Protein AF-A0AAP5HGI6-F1 (afdb_monomer)

Radius of gyration: 19.41 Å; Cα contacts (8 Å, |Δi|>4): 119; chains: 1; bounding box: 64×41×48 Å

Secondary structure (DSSP, 8-state):
---SSTTSPPHHHHHHHHHHHHTPPPHHHHHHHHHHHHHHHHHHHTSTT-EEGGGTEEHHHHHHHHHHHHHHHHHHHHHS----HHHHHHHHHHHHHHHTSTTHHHH-SHHHHHHHHHHHHHHHTTPPPPPPSS-TT---

Foldseek 3Di:
DDDDDVPDDDPVVVVVVVVVVVPQDDLVRLLVLLVVLQVQLVVLVVFQQCQDPVVRHGSVVVSVVSNVRSLVSLLSLLPDADLDVVSLVSLVVSLVVQLQDPCSVVVDCSNVSSVVSSCVNCVVNVHDDDDDPDHRPPDD

Solvent-accessible surface area (backbone atoms only — not comparable to full-atom values): 8102 Å² total; per-residue (Å²): 142,87,89,78,70,92,78,60,80,51,72,72,54,52,53,49,51,52,50,56,64,72,64,64,71,52,61,69,57,26,50,52,48,22,53,51,24,46,52,48,17,60,59,29,53,78,41,36,81,47,68,43,76,96,74,77,40,32,16,47,58,49,17,50,51,25,44,54,52,14,46,50,26,47,44,58,49,32,66,59,83,55,90,49,69,68,59,50,50,52,45,45,52,54,40,58,55,51,55,70,40,86,65,39,78,81,74,42,65,52,60,63,53,32,49,52,35,44,50,53,30,28,54,76,69,74,42,86,81,78,80,71,97,63,69,76,86,78,74,134

Nearest PDB structures (foldseek):
  6jx6-assembly1_D  TM=3.098E-01  e=4.273E+00  Homo sapiens
  1g73-assembly2_B  TM=3.016E-01  e=7.672E+00  Homo sapiens
  6jx6-assembly1_C  TM=2.852E-01  e=9.491E+00  Homo sapiens

Sequence (140 aa):
MAGRDDALPNDSEMRFYARAYAAQASADELFLRWETYQAHAMLLEQSPDRVYKDYGLNGRQLAEGARIAARRMALLLGEAPTAIREVLALKVHAFESLVQLEGELQRSHTIRMLETAMKADGQAMGIVLLPFDQPPGQRQ

pLDDT: mean 89.88, std 14.24, range [36.38, 98.5]

Mean predicted aligned error: 6.46 Å

Structure (mmCIF, N/CA/C/O backbone):
data_AF-A0AAP5HGI6-F1
#
_entry.id   AF-A0AAP5HGI6-F1
#
loop_
_atom_site.group_PDB
_atom_site.id
_atom_site.type_symbol
_atom_site.label_atom_id
_atom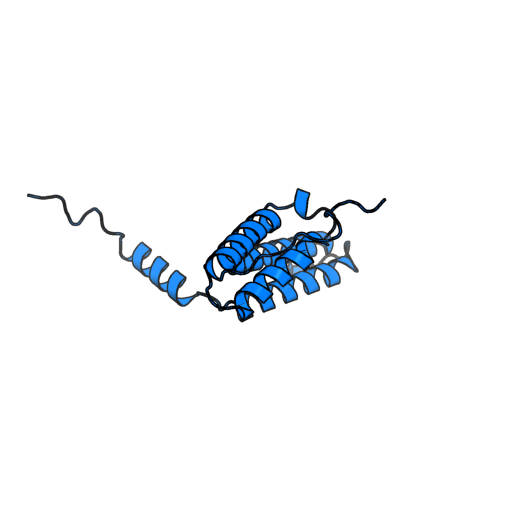_site.label_alt_id
_atom_site.label_comp_id
_atom_site.label_asym_id
_atom_site.label_entity_id
_atom_site.label_seq_id
_atom_site.pdbx_PDB_ins_code
_atom_site.Cartn_x
_atom_site.Cartn_y
_atom_site.Cartn_z
_atom_site.occupancy
_atom_site.B_iso_or_equiv
_atom_site.auth_seq_id
_atom_site.auth_comp_id
_atom_site.auth_asym_id
_atom_site.auth_atom_id
_atom_site.pdbx_PDB_model_num
ATOM 1 N N . MET A 1 1 ? -38.800 32.199 -1.018 1.00 42.47 1 MET A N 1
ATOM 2 C CA . MET A 1 1 ? -37.878 31.187 -0.462 1.00 42.47 1 MET A CA 1
ATOM 3 C C . MET A 1 1 ? -37.247 30.456 -1.635 1.00 42.47 1 MET A C 1
ATOM 5 O O . MET A 1 1 ? -37.915 29.631 -2.234 1.00 42.47 1 MET A O 1
ATOM 9 N N . ALA A 1 2 ? -36.029 30.822 -2.026 1.00 48.25 2 ALA A N 1
ATOM 10 C CA . ALA A 1 2 ? -35.273 30.155 -3.084 1.00 48.25 2 ALA A CA 1
ATOM 11 C C . ALA A 1 2 ? -33.843 30.004 -2.563 1.00 48.25 2 ALA A C 1
ATOM 13 O O . ALA A 1 2 ? -33.208 31.008 -2.254 1.00 48.25 2 ALA A O 1
ATOM 14 N N . GLY A 1 3 ? -33.396 28.770 -2.341 1.00 50.50 3 GLY A N 1
ATOM 15 C CA . GLY A 1 3 ? -32.080 28.524 -1.750 1.00 50.50 3 GLY A CA 1
ATOM 16 C C . GLY A 1 3 ? -31.865 27.099 -1.260 1.00 50.50 3 GLY A C 1
ATOM 17 O O . GLY A 1 3 ? -31.372 26.927 -0.151 1.00 50.50 3 GLY A O 1
ATOM 18 N N . ARG A 1 4 ? -32.270 26.071 -2.022 1.00 53.97 4 ARG A N 1
ATOM 19 C CA . ARG A 1 4 ? -32.020 24.686 -1.581 1.00 53.97 4 ARG A CA 1
ATOM 20 C C . ARG A 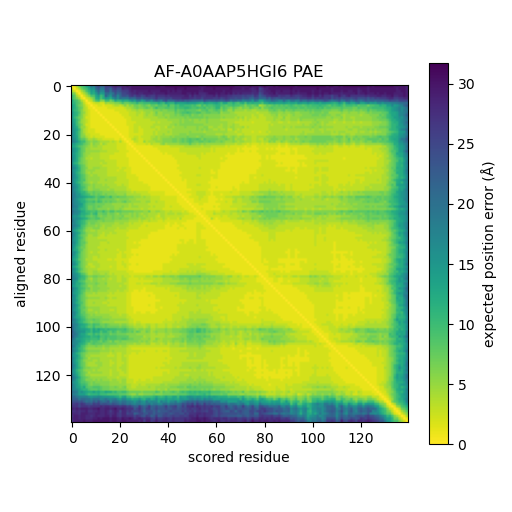1 4 ? -31.577 23.667 -2.634 1.00 53.97 4 ARG A C 1
ATOM 22 O O . ARG A 1 4 ? -31.057 22.649 -2.204 1.00 53.97 4 ARG A O 1
ATOM 29 N N . ASP A 1 5 ? -31.690 23.943 -3.936 1.00 56.00 5 ASP A N 1
ATOM 30 C CA . ASP A 1 5 ? -31.323 22.960 -4.979 1.00 56.00 5 ASP A CA 1
ATOM 31 C C . ASP A 1 5 ? -30.000 23.240 -5.713 1.00 56.00 5 ASP A C 1
ATOM 33 O O . ASP A 1 5 ? -29.387 22.303 -6.211 1.00 56.00 5 ASP A O 1
ATOM 37 N N . ASP A 1 6 ? -29.472 24.469 -5.695 1.00 58.53 6 ASP 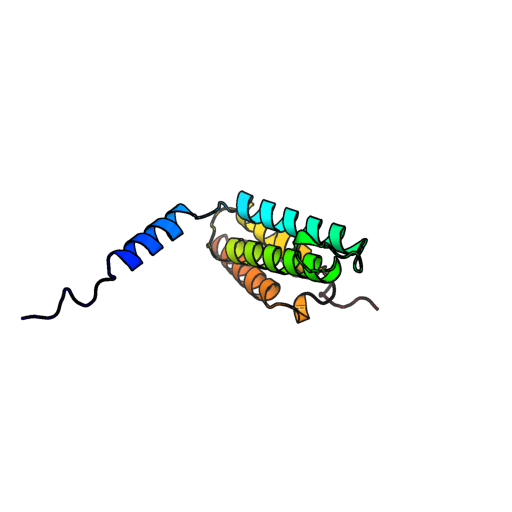A N 1
ATOM 38 C CA . ASP A 1 6 ? -28.202 24.795 -6.383 1.00 58.53 6 ASP A CA 1
ATOM 39 C C . ASP A 1 6 ? -26.940 24.338 -5.615 1.00 58.53 6 ASP A C 1
ATOM 41 O O . ASP A 1 6 ? -25.817 24.652 -6.005 1.00 58.53 6 ASP A O 1
ATOM 45 N N . ALA A 1 7 ? -27.107 23.625 -4.496 1.00 79.00 7 ALA A N 1
ATOM 46 C CA . ALA A 1 7 ? -26.017 23.159 -3.634 1.00 79.00 7 ALA A CA 1
ATOM 47 C C . ALA A 1 7 ? -25.739 21.648 -3.744 1.00 79.00 7 ALA A C 1
ATOM 49 O O . ALA A 1 7 ? -24.830 21.150 -3.078 1.00 79.00 7 ALA A O 1
ATOM 50 N N . LEU A 1 8 ? -26.524 20.907 -4.534 1.00 85.81 8 LEU A N 1
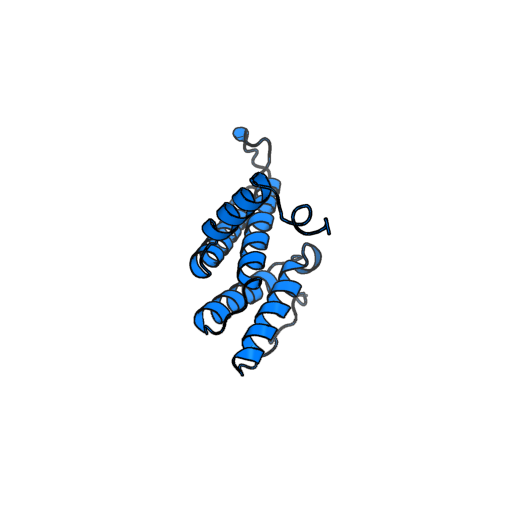ATOM 51 C CA . LEU A 1 8 ? -26.294 19.479 -4.755 1.00 85.81 8 LEU A CA 1
ATOM 52 C C . LEU A 1 8 ? -25.278 19.260 -5.890 1.00 85.81 8 LEU A C 1
ATOM 54 O O . LEU A 1 8 ? -25.295 20.014 -6.865 1.00 85.81 8 LEU A O 1
ATOM 58 N N . PRO A 1 9 ? -24.416 18.226 -5.799 1.00 91.19 9 PRO A N 1
ATOM 59 C CA . PRO A 1 9 ? -23.537 17.853 -6.901 1.00 91.19 9 PRO A CA 1
ATOM 60 C C . PRO A 1 9 ? -24.331 17.563 -8.175 1.00 91.19 9 PRO A C 1
ATOM 62 O O . PRO A 1 9 ? -25.429 17.001 -8.132 1.00 91.19 9 PRO A O 1
ATOM 65 N N . ASN A 1 10 ? -23.763 17.914 -9.322 1.00 93.25 10 ASN A N 1
ATOM 66 C CA . ASN A 1 10 ? -24.403 17.664 -10.607 1.00 93.25 10 ASN A CA 1
ATOM 67 C C . ASN A 1 10 ? -24.312 16.175 -11.006 1.00 93.25 10 ASN A C 1
ATOM 69 O O . ASN A 1 10 ? -23.554 15.390 -10.436 1.00 93.25 10 ASN A O 1
ATOM 73 N N . ASP A 1 11 ? -25.060 15.773 -12.038 1.00 94.44 11 ASP A N 1
ATOM 74 C CA . ASP A 1 11 ? -25.121 14.372 -12.490 1.00 94.44 11 ASP A CA 1
ATOM 75 C C . ASP A 1 11 ? -23.743 13.781 -12.852 1.00 94.44 11 ASP A C 1
ATOM 77 O O . ASP A 1 11 ? -23.470 12.610 -12.585 1.00 94.44 11 ASP A O 1
ATOM 81 N N . SER A 1 12 ? -22.830 14.581 -13.413 1.00 95.25 12 SER A N 1
ATOM 82 C CA . SER A 1 12 ? -21.489 14.099 -13.768 1.00 95.25 12 SER A CA 1
ATOM 83 C C . SER A 1 12 ? -20.647 13.765 -12.532 1.00 95.25 12 SER A C 1
ATOM 85 O O . SER A 1 12 ? -19.949 12.746 -12.523 1.00 95.25 12 SER A O 1
ATOM 87 N N . GLU A 1 13 ? -20.777 14.565 -11.472 1.00 96.31 13 GLU A N 1
ATOM 88 C CA . GLU A 1 13 ? -20.137 14.344 -10.174 1.00 96.31 13 GLU A CA 1
ATOM 89 C C . GLU A 1 13 ? -20.747 13.126 -9.479 1.00 96.31 13 GLU A C 1
ATOM 91 O O . GLU A 1 13 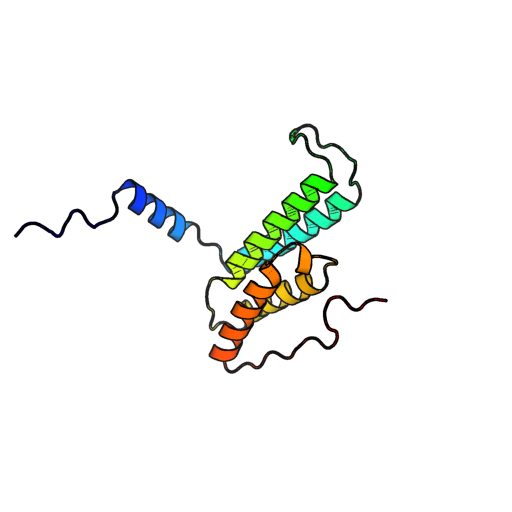? -20.021 12.222 -9.065 1.00 96.31 13 GLU A O 1
ATOM 96 N N . MET A 1 14 ? -22.080 13.019 -9.465 1.00 97.00 14 MET A N 1
ATOM 97 C CA . MET A 1 14 ? -22.786 11.865 -8.898 1.00 97.00 14 MET A CA 1
ATOM 98 C C . MET A 1 14 ? -22.380 10.549 -9.578 1.00 97.00 14 MET A C 1
ATOM 100 O O . MET A 1 14 ? -22.113 9.550 -8.905 1.00 97.00 14 MET A O 1
ATOM 104 N N . ARG A 1 15 ? -22.239 10.539 -10.911 1.00 96.00 15 ARG A N 1
ATOM 105 C CA . ARG A 1 15 ? -21.722 9.375 -11.654 1.00 96.00 15 ARG A CA 1
ATOM 106 C C . ARG A 1 15 ? -20.264 9.069 -11.330 1.00 96.00 15 ARG A C 1
ATOM 108 O O . ARG A 1 15 ? -19.880 7.900 -11.324 1.00 96.00 15 ARG A O 1
ATOM 115 N N . PHE A 1 16 ? -19.438 10.090 -11.106 1.00 95.81 16 PHE A N 1
ATOM 116 C CA . PHE A 1 16 ? -18.058 9.892 -10.674 1.00 95.81 16 PHE A CA 1
ATOM 117 C C . PHE A 1 16 ? -18.007 9.216 -9.297 1.00 95.81 16 PHE A C 1
ATOM 119 O O . PHE A 1 16 ? -17.309 8.212 -9.159 1.00 95.81 16 PHE A O 1
ATOM 126 N N . TYR A 1 17 ? -18.807 9.670 -8.328 1.00 96.19 17 TYR A N 1
ATOM 127 C CA . TYR A 1 17 ? -18.880 9.055 -6.998 1.00 96.19 17 TYR A CA 1
ATOM 128 C C . TYR A 1 17 ? -19.385 7.612 -7.048 1.00 96.19 17 TYR A C 1
ATOM 130 O O . TYR A 1 17 ? -18.799 6.740 -6.412 1.00 96.19 17 TYR A O 1
ATOM 138 N N . ALA A 1 18 ? -20.413 7.329 -7.856 1.00 96.19 18 ALA A N 1
ATOM 139 C CA . ALA A 1 18 ? -20.920 5.969 -8.034 1.00 96.19 18 ALA A CA 1
ATOM 140 C C . ALA A 1 18 ? -19.844 5.019 -8.589 1.00 96.19 18 ALA A C 1
ATOM 142 O O . ALA A 1 18 ? -19.688 3.901 -8.099 1.00 96.19 18 ALA A O 1
ATOM 143 N N . ARG A 1 19 ? -19.055 5.475 -9.575 1.00 95.88 19 ARG A N 1
ATOM 144 C CA . ARG A 1 19 ? -17.919 4.697 -10.097 1.00 95.88 19 ARG A CA 1
ATOM 145 C C . ARG A 1 19 ? -16.827 4.504 -9.051 1.00 95.88 19 ARG A C 1
ATOM 147 O O . ARG A 1 19 ? -16.301 3.404 -8.949 1.00 95.88 19 ARG A O 1
ATOM 154 N N . ALA A 1 20 ? -16.497 5.543 -8.286 1.00 92.94 20 ALA A N 1
ATOM 155 C CA . ALA A 1 20 ? -15.497 5.453 -7.226 1.00 92.94 20 ALA A CA 1
ATOM 156 C C . ALA A 1 20 ? -15.917 4.448 -6.141 1.00 92.94 20 ALA A C 1
ATOM 158 O O . ALA A 1 20 ? -15.110 3.621 -5.729 1.00 92.94 20 ALA A O 1
ATOM 159 N N . TYR A 1 21 ? -17.191 4.466 -5.738 1.00 90.94 21 TYR A N 1
ATOM 160 C CA . TYR A 1 21 ? -17.746 3.507 -4.785 1.00 90.94 21 TYR A CA 1
ATOM 161 C C . TYR A 1 21 ? -17.705 2.069 -5.320 1.00 90.94 21 TYR A C 1
ATOM 163 O O . TYR A 1 21 ? -17.266 1.163 -4.621 1.00 90.94 21 TYR A O 1
ATOM 171 N N . ALA A 1 22 ? -18.100 1.858 -6.578 1.00 90.12 22 ALA A N 1
ATOM 172 C CA . ALA A 1 22 ? -18.099 0.532 -7.195 1.00 90.12 22 ALA A CA 1
ATOM 173 C C . ALA A 1 22 ? -16.689 -0.027 -7.468 1.00 90.12 22 ALA A C 1
ATOM 175 O O . ALA A 1 22 ? -16.527 -1.236 -7.589 1.00 90.12 22 ALA A O 1
ATOM 176 N N . ALA A 1 23 ? -15.679 0.837 -7.589 1.00 88.56 23 ALA A N 1
ATOM 177 C CA . ALA A 1 23 ? -14.298 0.455 -7.884 1.00 88.56 23 ALA A CA 1
ATOM 178 C C . ALA A 1 23 ? -13.447 0.179 -6.630 1.00 88.56 23 ALA A C 1
ATOM 180 O O . ALA A 1 23 ? -12.225 0.060 -6.745 1.00 88.56 23 ALA A O 1
ATOM 181 N N . GLN A 1 24 ? -14.058 0.106 -5.442 1.00 89.94 24 GLN A N 1
ATOM 182 C CA . GLN A 1 24 ? -13.345 -0.235 -4.213 1.00 89.94 24 GLN A CA 1
ATOM 183 C C . GLN A 1 24 ? -12.766 -1.648 -4.312 1.00 89.94 24 GLN A C 1
ATOM 185 O O . GLN A 1 24 ? -13.482 -2.609 -4.582 1.00 89.94 24 GLN A O 1
ATOM 190 N N . ALA A 1 25 ? -11.459 -1.755 -4.091 1.00 93.25 25 ALA A N 1
ATOM 191 C CA . ALA A 1 25 ? -10.771 -3.033 -3.996 1.00 93.25 25 ALA A CA 1
ATOM 192 C C . ALA A 1 25 ? -10.815 -3.542 -2.552 1.00 93.25 25 ALA A C 1
ATOM 194 O O . ALA A 1 25 ? -10.790 -2.748 -1.605 1.00 93.25 25 ALA A O 1
ATOM 195 N N . SER A 1 26 ? -10.855 -4.861 -2.379 1.00 96.00 26 SER A N 1
ATOM 196 C CA . SER A 1 26 ? -10.760 -5.461 -1.046 1.00 96.00 26 SER A CA 1
ATOM 197 C C . SER A 1 26 ? -9.359 -5.271 -0.448 1.00 96.00 26 SER A C 1
ATOM 199 O O . SER A 1 26 ? -8.388 -5.002 -1.161 1.00 96.00 26 SER A O 1
ATOM 201 N N . ALA A 1 27 ? -9.229 -5.442 0.871 1.00 96.88 27 ALA A N 1
ATOM 202 C CA . ALA A 1 27 ? -7.924 -5.401 1.530 1.00 96.88 27 ALA A CA 1
ATOM 203 C C . ALA A 1 27 ? -6.950 -6.439 0.943 1.00 96.88 27 ALA A C 1
ATOM 205 O O . ALA A 1 27 ? -5.799 -6.103 0.671 1.00 96.88 27 ALA A O 1
ATOM 206 N N . ASP A 1 28 ? -7.426 -7.658 0.678 1.00 97.56 28 ASP A N 1
ATOM 207 C CA . ASP A 1 28 ? -6.624 -8.726 0.072 1.00 97.56 28 ASP A CA 1
ATOM 208 C C . ASP A 1 28 ? -6.174 -8.360 -1.346 1.00 97.56 28 ASP A C 1
ATOM 210 O O . ASP A 1 28 ? -5.017 -8.561 -1.706 1.00 97.56 28 ASP A O 1
ATOM 214 N N . GLU A 1 29 ? -7.059 -7.771 -2.155 1.00 98.00 29 GLU A N 1
ATOM 215 C CA . GLU A 1 29 ? -6.722 -7.324 -3.509 1.00 98.00 29 GLU A CA 1
ATOM 216 C C . GLU A 1 29 ? -5.688 -6.194 -3.500 1.00 98.00 29 GLU A C 1
ATOM 218 O O . GLU A 1 29 ? -4.748 -6.201 -4.301 1.00 98.00 29 GLU A O 1
ATOM 223 N N . LEU A 1 30 ? -5.850 -5.215 -2.605 1.00 98.19 30 LEU A N 1
ATOM 224 C CA . LEU A 1 30 ? -4.904 -4.112 -2.439 1.00 98.19 30 LEU A CA 1
ATOM 225 C C . LEU A 1 30 ? -3.542 -4.625 -1.980 1.00 98.19 30 LEU A C 1
ATOM 227 O O . LEU A 1 30 ? -2.517 -4.236 -2.545 1.00 98.19 30 LEU A O 1
ATOM 231 N N . PHE A 1 31 ? -3.532 -5.525 -1.000 1.00 98.19 31 PHE A N 1
ATOM 232 C CA . PHE A 1 31 ? -2.315 -6.139 -0.493 1.00 98.19 31 PHE A CA 1
ATOM 233 C C . PHE A 1 31 ? -1.609 -6.974 -1.569 1.00 98.19 31 PHE A C 1
ATOM 235 O O . PHE A 1 31 ? -0.419 -6.775 -1.811 1.00 98.19 31 PHE A O 1
ATOM 242 N N . LEU A 1 32 ? -2.340 -7.820 -2.299 1.00 98.31 32 LEU A N 1
ATOM 243 C CA . LEU A 1 32 ? -1.787 -8.625 -3.390 1.00 98.31 32 LEU A CA 1
ATOM 244 C C . LEU A 1 32 ? -1.174 -7.749 -4.491 1.00 98.31 32 LEU A C 1
ATOM 246 O O . LEU A 1 32 ? -0.089 -8.041 -4.997 1.00 98.31 32 LEU A O 1
ATOM 250 N N . ARG A 1 33 ? -1.842 -6.651 -4.867 1.00 98.50 33 ARG A N 1
ATOM 251 C CA . ARG A 1 33 ? -1.300 -5.693 -5.845 1.00 98.50 33 ARG A CA 1
ATOM 252 C C . ARG A 1 33 ? -0.052 -4.997 -5.319 1.00 98.50 33 ARG A C 1
ATOM 254 O O . ARG A 1 33 ? 0.910 -4.861 -6.070 1.00 98.50 33 ARG A O 1
ATOM 261 N N . TRP A 1 34 ? -0.055 -4.571 -4.056 1.00 98.12 34 TRP A N 1
ATOM 262 C CA . TRP A 1 34 ? 1.125 -3.997 -3.412 1.00 98.12 34 TRP A CA 1
ATOM 263 C C . TRP A 1 34 ? 2.317 -4.960 -3.488 1.00 98.12 34 TRP A C 1
ATOM 265 O O . TRP A 1 34 ? 3.361 -4.578 -4.018 1.00 98.12 34 TRP A O 1
ATOM 275 N N . GLU A 1 35 ? 2.142 -6.208 -3.051 1.00 97.81 35 GLU A N 1
ATOM 276 C CA . GLU A 1 35 ? 3.190 -7.236 -3.053 1.00 97.81 35 GLU A CA 1
ATOM 277 C C . GLU A 1 35 ? 3.703 -7.506 -4.475 1.00 97.81 35 GLU A C 1
ATOM 279 O O . GLU A 1 35 ? 4.907 -7.476 -4.739 1.00 97.81 35 GLU A O 1
ATOM 284 N N . THR A 1 36 ? 2.779 -7.660 -5.425 1.00 98.44 36 THR A N 1
ATOM 285 C CA . THR A 1 36 ? 3.095 -7.875 -6.843 1.00 98.44 36 THR A CA 1
ATOM 286 C C . THR A 1 36 ? 3.948 -6.737 -7.408 1.00 98.44 36 THR A C 1
ATOM 288 O O . THR A 1 36 ? 4.941 -6.970 -8.097 1.00 98.44 36 THR A O 1
ATOM 291 N N . TYR A 1 37 ? 3.593 -5.484 -7.121 1.00 98.31 37 TYR A N 1
ATOM 292 C CA . TYR A 1 37 ? 4.321 -4.330 -7.647 1.00 98.31 37 TYR A CA 1
ATOM 293 C C . TYR A 1 37 ? 5.698 -4.162 -6.996 1.00 98.31 37 TYR A C 1
ATOM 295 O O . TYR A 1 37 ? 6.640 -3.760 -7.679 1.00 98.31 37 TYR A O 1
ATOM 303 N N . GLN A 1 38 ? 5.852 -4.537 -5.724 1.00 96.12 38 GLN A N 1
ATOM 304 C CA . GLN A 1 38 ? 7.164 -4.599 -5.074 1.00 96.12 38 GLN A CA 1
ATOM 305 C C . GLN A 1 38 ? 8.059 -5.653 -5.731 1.00 96.12 38 GLN A C 1
ATOM 307 O O . GLN A 1 38 ? 9.203 -5.359 -6.083 1.00 96.12 38 GLN A O 1
ATOM 312 N N . ALA A 1 39 ? 7.523 -6.850 -5.984 1.00 96.62 39 ALA A N 1
ATOM 313 C CA . ALA A 1 39 ? 8.247 -7.904 -6.687 1.00 96.62 39 ALA A CA 1
ATOM 314 C C . ALA A 1 39 ? 8.657 -7.464 -8.105 1.00 96.62 39 ALA A C 1
ATOM 316 O O . ALA A 1 39 ? 9.797 -7.672 -8.521 1.00 96.62 39 ALA A O 1
ATOM 317 N N . HIS A 1 40 ? 7.768 -6.782 -8.835 1.00 97.75 40 HIS A N 1
ATOM 318 C CA . HIS A 1 40 ? 8.095 -6.221 -10.148 1.00 97.75 40 HIS A CA 1
ATOM 319 C C . HIS A 1 40 ? 9.221 -5.185 -10.084 1.00 97.75 40 HIS A C 1
ATOM 321 O O . HIS A 1 40 ? 10.103 -5.207 -10.943 1.00 97.75 40 HIS A O 1
ATOM 327 N N . ALA A 1 41 ? 9.226 -4.304 -9.077 1.00 96.19 41 ALA A N 1
ATOM 328 C CA . ALA A 1 41 ? 10.313 -3.349 -8.891 1.00 96.19 41 ALA A CA 1
ATOM 329 C C . ALA A 1 41 ? 11.658 -4.076 -8.731 1.00 96.19 41 ALA A C 1
ATOM 331 O O . ALA A 1 41 ? 12.603 -3.766 -9.453 1.00 96.19 41 ALA A O 1
ATOM 332 N N . MET A 1 42 ? 11.714 -5.102 -7.873 1.00 94.38 42 MET A N 1
ATOM 333 C CA . MET A 1 42 ? 12.925 -5.904 -7.656 1.00 94.38 42 MET A CA 1
ATOM 334 C C . MET A 1 42 ? 13.406 -6.606 -8.932 1.00 94.38 42 MET A C 1
ATOM 336 O O . MET A 1 42 ? 14.605 -6.650 -9.198 1.00 94.38 42 MET A O 1
ATOM 340 N N . LEU A 1 43 ? 12.489 -7.144 -9.742 1.00 96.94 43 LEU A N 1
ATOM 341 C CA . LEU A 1 43 ? 12.831 -7.794 -11.011 1.00 96.94 43 LEU A CA 1
ATOM 342 C C . LEU A 1 43 ? 13.403 -6.800 -12.030 1.00 96.94 43 LEU A C 1
ATOM 344 O O . LEU A 1 43 ? 14.395 -7.091 -12.695 1.00 96.94 43 LEU A O 1
ATOM 348 N N . LEU A 1 44 ? 12.802 -5.614 -12.145 1.00 96.88 44 LEU A N 1
ATOM 349 C CA . LEU A 1 44 ? 13.243 -4.578 -13.085 1.00 96.88 44 LEU A CA 1
ATOM 350 C C . LEU A 1 44 ? 14.624 -4.012 -12.724 1.00 96.88 44 LEU A C 1
ATOM 352 O O . LEU A 1 44 ? 15.401 -3.660 -13.615 1.00 96.88 44 LEU A O 1
ATOM 356 N N . GLU A 1 45 ? 14.965 -3.982 -11.437 1.00 94.56 45 GLU A N 1
ATOM 357 C CA . GLU A 1 45 ? 16.277 -3.540 -10.956 1.00 94.56 45 GLU A CA 1
ATOM 358 C C . GLU A 1 45 ? 17.426 -4.486 -11.279 1.00 94.56 45 GLU A C 1
ATOM 360 O O . GLU A 1 45 ? 18.575 -4.053 -11.266 1.00 94.56 45 GLU A O 1
ATOM 365 N N . GLN A 1 46 ? 17.146 -5.737 -11.646 1.00 96.44 46 GLN A N 1
ATOM 366 C CA . GLN A 1 46 ? 18.180 -6.671 -12.103 1.00 96.44 46 GLN A CA 1
ATOM 367 C C . GLN A 1 46 ? 18.784 -6.253 -13.453 1.00 96.44 46 GLN A C 1
ATOM 369 O O . GLN A 1 46 ? 19.814 -6.774 -13.873 1.00 96.44 46 GLN A O 1
ATOM 374 N N . SER A 1 47 ? 18.142 -5.335 -14.178 1.00 95.56 47 SER A N 1
ATOM 375 C CA . SER A 1 47 ? 18.623 -4.813 -15.461 1.00 95.56 47 SER A CA 1
ATOM 376 C C . SER A 1 47 ? 18.292 -3.321 -15.589 1.00 95.56 47 SER A C 1
ATOM 378 O O . SER A 1 47 ? 17.482 -2.937 -16.438 1.00 95.56 47 SER A O 1
ATOM 380 N N . PRO A 1 48 ? 18.908 -2.455 -14.761 1.00 95.31 48 PRO A N 1
ATOM 381 C CA . PRO A 1 48 ? 18.468 -1.071 -14.587 1.00 95.31 48 PRO A CA 1
ATOM 382 C C . PRO A 1 48 ? 18.641 -0.223 -15.854 1.00 95.31 48 PRO A C 1
ATOM 384 O O . PRO A 1 48 ? 17.842 0.681 -16.099 1.00 95.31 48 PRO A O 1
ATOM 387 N N . ASP A 1 49 ? 19.633 -0.543 -16.685 1.00 97.81 49 ASP A N 1
ATOM 388 C CA . ASP A 1 49 ? 19.949 0.202 -17.908 1.00 97.81 49 ASP A CA 1
ATOM 389 C C . ASP A 1 49 ? 19.257 -0.370 -19.157 1.00 97.81 49 ASP A C 1
ATOM 391 O O . ASP A 1 49 ? 19.327 0.218 -20.238 1.00 97.81 49 ASP A O 1
ATOM 395 N N . ARG A 1 50 ? 18.542 -1.502 -19.030 1.00 97.25 50 ARG A N 1
ATOM 396 C CA . ARG A 1 50 ? 17.761 -2.068 -20.136 1.00 97.25 50 ARG A CA 1
ATOM 397 C C . ARG A 1 50 ? 16.654 -1.094 -20.521 1.00 97.25 50 ARG A C 1
ATOM 399 O O . ARG A 1 50 ? 15.804 -0.770 -19.699 1.00 97.25 50 ARG A O 1
ATOM 406 N N . VAL A 1 51 ? 16.633 -0.686 -21.786 1.00 96.94 51 VAL A N 1
ATOM 407 C CA . VAL A 1 51 ? 15.586 0.180 -22.341 1.00 96.94 51 VAL A CA 1
ATOM 408 C C . VAL A 1 51 ? 14.419 -0.662 -22.847 1.00 96.94 51 VAL A C 1
ATOM 410 O O . VAL A 1 51 ? 14.597 -1.562 -23.671 1.00 96.94 51 VAL A O 1
ATOM 413 N N . TYR A 1 52 ? 13.215 -0.339 -22.386 1.00 95.81 52 TYR A N 1
ATOM 414 C CA . TYR A 1 52 ? 11.969 -0.945 -22.838 1.00 95.81 52 TYR A CA 1
ATOM 415 C C . TYR A 1 52 ? 11.308 -0.008 -23.852 1.00 95.81 52 TYR A C 1
ATOM 417 O O . TYR A 1 52 ? 10.657 0.969 -23.484 1.00 95.81 52 TYR A O 1
ATOM 425 N N . LYS A 1 53 ? 11.528 -0.289 -25.143 1.00 95.06 53 LYS A N 1
ATOM 426 C CA . LYS A 1 53 ? 11.199 0.621 -26.256 1.00 95.06 53 LYS A CA 1
ATOM 427 C C . LYS A 1 53 ? 9.731 1.042 -26.290 1.00 95.06 53 LYS A C 1
ATOM 429 O O . LYS A 1 53 ? 9.469 2.220 -26.494 1.00 95.06 53 LYS A O 1
ATOM 434 N N . ASP A 1 54 ? 8.815 0.119 -26.011 1.00 96.81 54 ASP A N 1
ATOM 435 C CA . ASP A 1 54 ? 7.368 0.383 -26.029 1.00 96.81 54 ASP A CA 1
ATOM 436 C C . ASP A 1 54 ? 6.934 1.411 -24.973 1.00 96.81 54 ASP A C 1
ATOM 438 O O . ASP A 1 54 ? 5.901 2.056 -25.120 1.00 96.81 54 ASP A O 1
ATOM 442 N N . TYR A 1 55 ? 7.743 1.593 -23.924 1.00 94.56 55 TYR A N 1
ATOM 443 C CA . TYR A 1 55 ? 7.465 2.518 -22.825 1.00 94.56 55 TYR A CA 1
ATOM 444 C C . TYR A 1 55 ? 8.381 3.746 -22.825 1.00 94.56 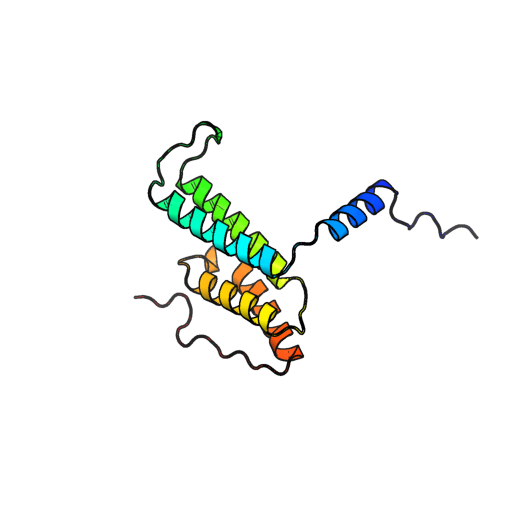55 TYR A C 1
ATOM 446 O O . TYR A 1 55 ? 8.142 4.676 -22.064 1.00 94.56 55 TYR A O 1
ATOM 454 N N . GLY A 1 56 ? 9.447 3.758 -23.635 1.00 96.19 56 GLY A N 1
ATOM 455 C CA . GLY A 1 56 ? 10.429 4.848 -23.657 1.00 96.19 56 GLY A CA 1
ATOM 456 C C . GLY A 1 56 ? 11.218 5.026 -22.351 1.00 96.19 56 GLY A C 1
ATOM 457 O O . GLY A 1 56 ? 11.811 6.081 -22.141 1.00 96.19 56 GLY A O 1
ATOM 458 N N . LEU A 1 57 ? 11.229 4.015 -21.475 1.00 97.12 57 LEU A N 1
ATOM 459 C CA . LEU A 1 57 ? 11.844 4.059 -20.145 1.00 97.12 57 LEU A CA 1
ATOM 460 C C . LEU A 1 57 ? 12.875 2.938 -19.972 1.00 97.12 57 LEU A C 1
ATOM 462 O O . LEU A 1 57 ? 12.768 1.872 -20.587 1.00 97.12 57 LEU A O 1
ATOM 466 N N . ASN A 1 58 ? 13.872 3.170 -19.116 1.00 97.56 58 ASN A N 1
ATOM 467 C CA . ASN A 1 58 ? 14.804 2.124 -18.694 1.00 97.56 58 ASN A CA 1
ATOM 468 C C . ASN A 1 58 ? 14.297 1.349 -17.464 1.00 97.56 58 ASN A C 1
ATOM 470 O O . ASN A 1 58 ? 13.328 1.743 -16.810 1.00 97.56 58 ASN A O 1
ATOM 474 N N . GLY A 1 59 ? 14.956 0.231 -17.149 1.00 97.56 59 GLY A N 1
ATOM 475 C CA . GLY A 1 59 ? 14.609 -0.630 -16.018 1.00 97.56 59 GLY A CA 1
ATOM 476 C C . GLY A 1 59 ? 14.542 0.121 -14.690 1.00 97.56 59 GLY A C 1
ATOM 477 O O . GLY A 1 59 ? 13.590 -0.068 -13.941 1.00 97.56 59 GLY A O 1
ATOM 478 N N . ARG A 1 60 ? 15.473 1.049 -14.432 1.00 96.88 60 ARG A N 1
ATOM 479 C CA . ARG A 1 60 ? 15.466 1.882 -13.218 1.00 96.88 60 ARG A CA 1
ATOM 480 C C . ARG A 1 60 ? 14.206 2.745 -13.116 1.00 96.88 60 ARG A C 1
ATOM 482 O O . ARG A 1 60 ? 13.591 2.810 -12.056 1.00 96.88 60 ARG A O 1
ATOM 489 N N . GLN A 1 61 ? 13.814 3.406 -14.203 1.00 97.31 61 GLN A N 1
ATOM 490 C CA . GLN A 1 61 ? 12.620 4.255 -14.234 1.00 97.31 61 GLN A CA 1
ATOM 491 C C . GLN A 1 61 ? 11.334 3.438 -14.070 1.00 97.31 61 GLN A C 1
ATOM 493 O O . GLN A 1 61 ? 10.434 3.849 -13.340 1.00 97.31 61 GLN A O 1
ATOM 498 N N . LEU A 1 62 ? 11.250 2.266 -14.706 1.00 98.19 62 LEU A N 1
ATOM 499 C CA . LEU A 1 62 ? 10.099 1.376 -14.548 1.00 98.19 62 LEU A CA 1
ATOM 500 C C . LEU A 1 62 ? 10.033 0.759 -13.148 1.00 98.19 62 LEU A C 1
ATOM 502 O O . LEU A 1 62 ? 8.939 0.641 -12.599 1.00 98.19 62 LEU A O 1
ATOM 506 N N . ALA A 1 63 ? 11.175 0.420 -12.546 1.00 96.88 63 ALA A N 1
ATOM 507 C CA . ALA A 1 63 ? 11.232 -0.045 -11.165 1.00 96.88 63 ALA A CA 1
ATOM 508 C C . ALA A 1 63 ? 10.700 1.022 -10.200 1.00 96.88 63 ALA A C 1
ATOM 510 O O . ALA A 1 63 ? 9.894 0.717 -9.322 1.00 96.88 63 ALA A O 1
ATOM 511 N N . GLU A 1 64 ? 11.075 2.289 -10.399 1.00 95.69 64 GLU A N 1
ATOM 512 C CA . GLU A 1 64 ? 10.515 3.393 -9.616 1.00 95.69 64 GLU A CA 1
ATOM 513 C C . GLU A 1 64 ? 9.006 3.550 -9.846 1.00 95.69 64 GLU A C 1
ATOM 515 O O . GLU A 1 64 ? 8.248 3.711 -8.890 1.00 95.69 64 GLU A O 1
ATOM 520 N N . GLY A 1 65 ? 8.537 3.411 -11.089 1.00 96.94 65 GLY A N 1
ATOM 521 C CA . GLY A 1 65 ? 7.106 3.374 -11.400 1.00 96.94 65 GLY A CA 1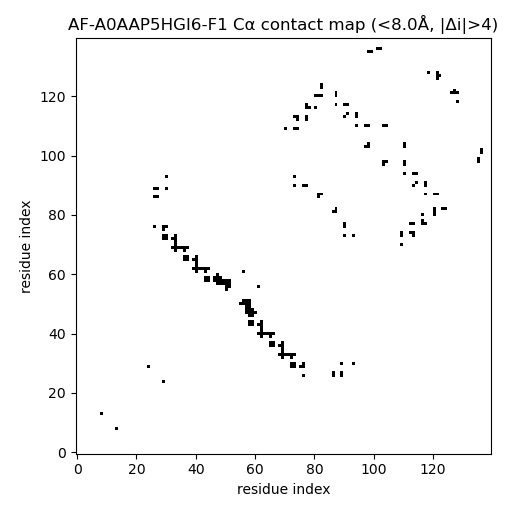
ATOM 522 C C . GLY A 1 65 ? 6.361 2.268 -10.643 1.00 96.94 65 GLY A C 1
ATOM 523 O O . GLY A 1 65 ? 5.301 2.520 -10.064 1.00 96.94 65 GLY A O 1
ATOM 524 N N . ALA A 1 66 ? 6.940 1.067 -10.574 1.00 97.69 66 ALA A N 1
ATOM 525 C CA . ALA A 1 66 ? 6.393 -0.051 -9.812 1.00 97.69 66 ALA A CA 1
ATOM 526 C C . ALA A 1 66 ? 6.358 0.247 -8.301 1.00 97.69 66 ALA A C 1
ATOM 528 O O . ALA A 1 66 ? 5.331 0.022 -7.662 1.00 97.69 66 ALA A O 1
ATOM 529 N N . ARG A 1 67 ? 7.399 0.876 -7.736 1.00 95.62 67 ARG A N 1
ATOM 530 C CA . ARG A 1 67 ? 7.388 1.345 -6.335 1.00 95.62 67 ARG A CA 1
ATOM 531 C C . ARG A 1 67 ? 6.329 2.402 -6.063 1.00 95.62 67 ARG A C 1
ATOM 533 O O . ARG A 1 67 ? 5.722 2.407 -4.995 1.00 95.62 67 ARG A O 1
ATOM 540 N N . ILE A 1 68 ? 6.122 3.344 -6.986 1.00 96.38 68 ILE A N 1
ATOM 541 C CA . ILE A 1 68 ? 5.057 4.353 -6.866 1.00 96.38 68 ILE A CA 1
ATOM 542 C C . ILE A 1 68 ? 3.693 3.653 -6.844 1.00 96.38 68 ILE A C 1
ATOM 544 O O . ILE A 1 68 ? 2.847 3.979 -6.010 1.00 96.38 68 ILE A O 1
ATOM 548 N N . ALA A 1 69 ? 3.479 2.676 -7.729 1.00 97.94 69 ALA A N 1
ATOM 549 C CA . ALA A 1 69 ? 2.248 1.895 -7.762 1.00 97.94 69 ALA A CA 1
ATOM 550 C C . ALA A 1 69 ? 2.045 1.092 -6.466 1.00 97.94 69 ALA A C 1
ATOM 552 O O . ALA A 1 69 ? 0.957 1.141 -5.893 1.00 97.94 69 ALA A O 1
ATOM 553 N N . ALA A 1 70 ? 3.090 0.431 -5.958 1.00 97.06 70 ALA A N 1
ATOM 554 C CA . ALA A 1 70 ? 3.055 -0.278 -4.681 1.00 97.06 70 ALA A CA 1
ATOM 555 C C . ALA A 1 70 ? 2.657 0.663 -3.536 1.00 97.06 70 ALA A C 1
ATOM 557 O O . ALA A 1 70 ? 1.675 0.413 -2.839 1.00 97.06 70 ALA A O 1
ATOM 558 N N . ARG A 1 71 ? 3.342 1.803 -3.388 1.00 96.56 71 ARG A N 1
ATOM 559 C CA . ARG A 1 71 ? 3.024 2.812 -2.363 1.00 96.56 71 ARG A CA 1
ATOM 560 C C . ARG A 1 71 ? 1.563 3.255 -2.399 1.00 96.56 71 ARG A C 1
ATOM 562 O O . ARG A 1 71 ? 0.959 3.420 -1.344 1.00 96.56 71 ARG A O 1
ATOM 569 N N . ARG A 1 72 ? 0.979 3.428 -3.589 1.00 96.88 72 ARG A N 1
ATOM 570 C CA . ARG A 1 72 ? -0.445 3.777 -3.734 1.00 96.88 72 ARG A CA 1
ATOM 571 C C . ARG A 1 72 ? -1.356 2.681 -3.192 1.00 96.88 72 ARG A C 1
ATOM 573 O O . ARG A 1 72 ? -2.307 2.999 -2.492 1.00 96.88 72 ARG A O 1
ATOM 580 N N . MET A 1 73 ? -1.059 1.414 -3.473 1.00 97.88 73 MET A N 1
ATOM 581 C CA . MET A 1 73 ? -1.849 0.300 -2.941 1.00 97.88 73 MET A CA 1
ATOM 582 C C . MET A 1 73 ? -1.727 0.201 -1.415 1.00 97.88 73 MET A C 1
ATOM 584 O O . MET A 1 73 ? -2.735 0.017 -0.745 1.00 97.88 73 MET A O 1
ATOM 588 N N . ALA A 1 74 ? -0.533 0.425 -0.856 1.00 97.06 74 ALA A N 1
ATOM 589 C CA . ALA A 1 74 ? -0.333 0.481 0.594 1.00 97.06 74 ALA A CA 1
ATOM 590 C C . ALA A 1 74 ? -1.100 1.642 1.257 1.00 97.06 74 ALA A C 1
ATOM 592 O O . ALA A 1 74 ? -1.651 1.475 2.342 1.00 97.06 74 ALA A O 1
ATOM 593 N N . LEU A 1 75 ? -1.169 2.810 0.606 1.00 96.50 75 LEU A N 1
ATOM 594 C CA . LEU A 1 75 ? -1.972 3.938 1.090 1.00 96.50 75 LEU A CA 1
ATOM 595 C C . LEU A 1 75 ? -3.467 3.608 1.101 1.00 96.50 75 LEU A C 1
ATOM 597 O O . LEU A 1 75 ? -4.112 3.832 2.118 1.00 96.50 75 LEU A O 1
ATOM 601 N N . LEU A 1 76 ? -3.991 3.039 0.012 1.00 96.44 76 LEU A N 1
ATOM 602 C CA . LEU A 1 76 ? -5.394 2.615 -0.068 1.00 96.44 76 LEU A CA 1
ATOM 603 C C . LEU A 1 76 ? -5.713 1.519 0.957 1.00 96.44 76 LEU A C 1
ATOM 605 O O . LEU A 1 76 ? -6.765 1.552 1.587 1.00 96.44 76 LEU A O 1
ATOM 609 N N . LEU A 1 77 ? -4.788 0.575 1.169 1.00 97.19 77 LEU A N 1
ATOM 610 C CA . LEU A 1 77 ? -4.919 -0.447 2.207 1.00 97.19 77 LEU A CA 1
ATOM 611 C C . LEU A 1 77 ? -5.008 0.201 3.596 1.00 97.19 77 LEU A C 1
ATOM 613 O O . LEU A 1 77 ? -5.818 -0.214 4.419 1.00 97.19 77 LEU A O 1
ATOM 617 N N . GLY A 1 78 ? -4.194 1.226 3.859 1.00 96.50 78 GLY A N 1
ATOM 618 C CA . GLY A 1 78 ? -4.213 1.979 5.111 1.00 96.50 78 GLY A CA 1
ATOM 619 C C . GLY A 1 78 ? -5.473 2.826 5.313 1.00 96.50 78 GLY A C 1
ATOM 620 O O . GLY A 1 78 ? -5.938 2.920 6.444 1.00 96.50 78 GLY A O 1
ATOM 621 N N . GLU A 1 79 ? -6.028 3.400 4.244 1.00 95.75 79 GLU A N 1
ATOM 622 C CA . GLU A 1 79 ? -7.094 4.413 4.272 1.00 95.75 79 GLU A CA 1
ATOM 623 C C . GLU A 1 79 ? -8.370 3.964 4.995 1.00 95.75 79 GLU A C 1
ATOM 625 O O . GLU A 1 79 ? -8.891 4.707 5.825 1.00 95.75 79 GLU A O 1
ATOM 630 N N . ALA A 1 80 ? -8.876 2.764 4.697 1.00 92.06 80 ALA A N 1
ATOM 631 C CA . ALA A 1 80 ? -10.116 2.271 5.288 1.00 92.06 80 ALA A CA 1
ATOM 632 C C . ALA A 1 80 ? -9.874 1.764 6.723 1.00 92.06 80 ALA A C 1
ATOM 634 O O . ALA A 1 80 ? -9.099 0.815 6.894 1.00 92.06 80 ALA A O 1
ATOM 635 N N . PRO A 1 81 ? -10.533 2.327 7.757 1.00 95.19 81 PRO A N 1
ATOM 636 C CA . PRO A 1 81 ? -10.468 1.779 9.109 1.00 95.19 81 PRO A CA 1
ATOM 637 C C . PRO A 1 81 ? -10.954 0.331 9.134 1.00 95.19 81 PRO A C 1
ATOM 639 O O . PRO A 1 81 ? -11.851 -0.043 8.375 1.00 95.19 81 PRO A O 1
ATOM 642 N N . THR A 1 82 ? -10.401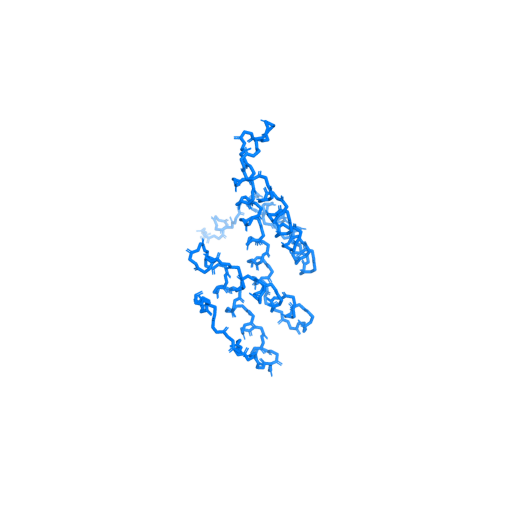 -0.484 10.026 1.00 95.44 82 THR A N 1
ATOM 643 C CA . THR A 1 82 ? -10.812 -1.886 10.149 1.00 95.44 82 THR A CA 1
ATOM 644 C C . THR A 1 82 ? -10.989 -2.315 11.600 1.00 95.44 82 THR A C 1
ATOM 646 O O . THR A 1 82 ? -10.269 -1.876 12.490 1.00 95.44 82 THR A O 1
ATOM 649 N N . ALA A 1 83 ? -11.948 -3.216 11.822 1.00 95.06 83 ALA A N 1
ATOM 650 C CA . ALA A 1 83 ? -12.125 -3.984 13.059 1.00 95.06 83 ALA A CA 1
ATOM 651 C C . ALA A 1 83 ? -11.727 -5.470 12.876 1.00 95.06 83 ALA A C 1
ATOM 653 O O . ALA A 1 83 ? -11.922 -6.286 13.773 1.00 95.06 83 ALA A O 1
ATOM 654 N N . ILE A 1 84 ? -11.199 -5.829 11.698 1.00 96.75 84 ILE A N 1
ATOM 655 C CA . ILE A 1 84 ? -10.844 -7.196 11.306 1.00 96.75 84 ILE A CA 1
ATOM 656 C C . ILE A 1 84 ? -9.343 -7.397 11.517 1.00 96.75 84 ILE A C 1
ATOM 658 O O . ILE A 1 84 ? -8.520 -6.691 10.924 1.00 96.75 84 ILE A O 1
ATOM 662 N N . ARG A 1 85 ? -8.984 -8.382 12.344 1.00 96.06 85 ARG A N 1
ATOM 663 C CA . ARG A 1 85 ? -7.596 -8.643 12.752 1.00 96.06 85 ARG A CA 1
ATOM 664 C C . ARG A 1 85 ? -6.710 -9.039 11.575 1.00 96.06 85 ARG A C 1
ATOM 666 O O . ARG A 1 85 ? -5.553 -8.637 11.517 1.00 96.06 85 ARG A O 1
ATOM 673 N N . GLU A 1 86 ? -7.259 -9.796 10.637 1.00 97.00 86 GLU A N 1
ATOM 674 C CA . GLU A 1 86 ? -6.585 -10.251 9.424 1.00 97.00 86 GLU A CA 1
ATOM 675 C C . GLU A 1 86 ? -6.196 -9.056 8.545 1.00 97.00 86 GLU A C 1
ATOM 677 O O . GLU A 1 86 ? -5.055 -8.961 8.106 1.00 97.00 86 GLU A O 1
ATOM 682 N N . VAL A 1 87 ? -7.090 -8.075 8.384 1.00 97.75 87 VAL A N 1
ATOM 683 C CA . VAL A 1 87 ? -6.802 -6.846 7.625 1.00 97.75 87 VAL A CA 1
ATOM 684 C C . VAL A 1 87 ? -5.743 -5.996 8.329 1.00 97.75 87 VAL A C 1
ATOM 686 O O . VAL A 1 87 ? -4.846 -5.467 7.673 1.00 97.75 87 VAL A O 1
ATOM 689 N N . LEU A 1 88 ? -5.797 -5.886 9.662 1.00 97.69 88 LEU A N 1
ATOM 690 C CA . LEU A 1 88 ? -4.736 -5.224 10.427 1.00 97.69 88 LEU A CA 1
ATOM 691 C C . LEU A 1 88 ? -3.383 -5.918 10.209 1.00 97.69 88 LEU A C 1
ATOM 693 O O . LEU A 1 88 ? -2.381 -5.235 10.016 1.00 97.69 88 LEU A O 1
ATOM 697 N N . ALA A 1 89 ? -3.348 -7.252 10.178 1.00 96.88 89 ALA A N 1
ATOM 698 C CA . ALA A 1 89 ? -2.122 -8.003 9.915 1.00 96.88 89 ALA A CA 1
ATOM 699 C C . ALA A 1 89 ? -1.541 -7.712 8.518 1.00 96.88 89 ALA A C 1
ATOM 701 O O . ALA A 1 89 ? -0.325 -7.585 8.390 1.00 96.88 89 ALA A O 1
ATOM 702 N N . LEU A 1 90 ? -2.381 -7.516 7.494 1.00 97.94 90 LEU A N 1
ATOM 703 C CA . LEU A 1 90 ? -1.924 -7.081 6.166 1.00 97.94 90 LEU A CA 1
ATOM 704 C C . LEU A 1 90 ? -1.295 -5.679 6.203 1.00 97.94 90 LEU A C 1
ATOM 706 O O . LEU A 1 90 ? -0.231 -5.465 5.621 1.00 97.94 90 LEU A O 1
ATOM 710 N N . LYS A 1 91 ? -1.919 -4.724 6.914 1.00 97.44 91 LYS A N 1
ATOM 711 C CA . LYS A 1 91 ? -1.367 -3.366 7.095 1.00 97.44 91 LYS A CA 1
ATOM 712 C C . LYS A 1 91 ? -0.021 -3.401 7.811 1.00 97.44 91 LYS A C 1
ATOM 714 O O . LYS A 1 91 ? 0.909 -2.723 7.375 1.00 97.44 91 LYS A O 1
ATOM 719 N N . VAL A 1 92 ? 0.075 -4.204 8.875 1.00 96.12 92 VAL A N 1
ATOM 720 C CA . VAL A 1 92 ? 1.324 -4.451 9.605 1.00 96.12 92 VAL A CA 1
ATOM 721 C C . VAL A 1 92 ? 2.362 -4.982 8.627 1.00 96.12 92 VAL A C 1
ATOM 723 O O . VAL A 1 92 ? 3.355 -4.306 8.402 1.00 96.12 92 VAL A O 1
ATOM 726 N N . HIS A 1 93 ? 2.101 -6.096 7.942 1.00 96.06 93 HIS A N 1
ATOM 727 C CA . HIS A 1 93 ? 3.065 -6.703 7.023 1.00 96.06 93 HIS A CA 1
ATOM 728 C C . HIS A 1 93 ? 3.561 -5.738 5.930 1.00 96.06 93 HIS A C 1
ATOM 730 O O . HIS A 1 93 ? 4.759 -5.687 5.629 1.00 96.06 93 HIS A O 1
ATOM 736 N N . ALA A 1 94 ? 2.662 -4.937 5.353 1.00 95.75 94 ALA A N 1
ATOM 737 C CA . ALA A 1 94 ? 3.037 -3.924 4.375 1.00 95.75 94 ALA A CA 1
ATOM 738 C C . ALA A 1 94 ? 3.946 -2.840 4.984 1.00 95.75 94 ALA A C 1
ATOM 740 O O . ALA A 1 94 ? 4.941 -2.451 4.366 1.00 95.75 94 ALA A O 1
ATOM 741 N N . PHE A 1 95 ? 3.649 -2.377 6.203 1.00 95.00 95 PHE A N 1
ATOM 742 C CA . PHE A 1 95 ? 4.498 -1.441 6.942 1.00 95.00 95 PHE A CA 1
ATOM 743 C C . PHE A 1 95 ? 5.872 -2.044 7.228 1.00 95.00 95 PHE A C 1
ATOM 745 O O . PHE A 1 95 ? 6.884 -1.435 6.884 1.00 95.00 95 PHE A O 1
ATOM 752 N N . GLU A 1 96 ? 5.905 -3.252 7.789 1.00 92.88 96 GLU A N 1
ATOM 753 C CA . GLU A 1 96 ? 7.128 -3.973 8.129 1.00 92.88 96 GLU A CA 1
ATOM 754 C C . GLU A 1 96 ? 8.055 -4.103 6.919 1.00 92.88 96 GLU A C 1
ATOM 756 O O . GLU A 1 96 ? 9.240 -3.779 6.989 1.00 92.88 96 GLU A O 1
ATOM 761 N N . SER A 1 97 ? 7.490 -4.488 5.778 1.00 92.44 97 SER A N 1
ATOM 762 C CA . SER A 1 97 ? 8.231 -4.653 4.531 1.00 92.44 97 SER A CA 1
ATOM 763 C C . SER A 1 97 ? 8.763 -3.329 3.979 1.00 92.44 97 SER A C 1
ATOM 765 O O . SER A 1 97 ? 9.908 -3.265 3.540 1.00 92.44 97 SER A O 1
ATOM 767 N N . LEU A 1 98 ? 7.967 -2.253 4.010 1.00 91.25 98 LEU A N 1
ATOM 768 C CA . LEU A 1 98 ? 8.397 -0.935 3.523 1.00 91.25 98 LEU A CA 1
ATOM 769 C C . LEU A 1 98 ? 9.503 -0.324 4.393 1.00 91.25 98 LEU A C 1
ATOM 771 O O . LEU A 1 98 ? 10.413 0.312 3.872 1.00 91.25 98 LEU A O 1
ATOM 775 N N . VAL A 1 99 ? 9.445 -0.534 5.708 1.00 90.81 99 VAL A N 1
ATOM 776 C CA . VAL A 1 99 ? 10.439 -0.049 6.681 1.00 90.81 99 VAL A CA 1
ATOM 777 C C . VAL A 1 99 ? 11.825 -0.663 6.445 1.00 90.81 99 VAL A C 1
ATOM 779 O O . VAL A 1 99 ? 12.834 -0.019 6.731 1.00 90.81 99 VAL A O 1
ATOM 782 N N . GLN A 1 100 ? 11.887 -1.874 5.885 1.00 88.38 100 GLN A N 1
ATOM 783 C CA . GLN A 1 100 ? 13.142 -2.550 5.537 1.00 88.38 100 GLN A CA 1
ATOM 784 C C . GLN A 1 100 ? 13.761 -2.058 4.217 1.00 88.38 100 GLN A C 1
ATOM 786 O O . GLN A 1 100 ? 14.912 -2.390 3.927 1.00 88.38 100 GLN A O 1
ATOM 791 N N . LEU A 1 101 ? 13.034 -1.282 3.405 1.00 86.19 101 LEU A N 1
ATOM 792 C CA . LEU A 1 101 ? 13.540 -0.788 2.125 1.00 86.19 101 LEU A CA 1
ATOM 793 C C . LEU A 1 101 ? 14.427 0.439 2.320 1.00 86.19 101 LEU A C 1
ATOM 795 O O . LEU A 1 101 ? 14.016 1.475 2.848 1.00 86.19 101 LEU A O 1
ATOM 799 N N . GLU A 1 102 ? 15.662 0.328 1.841 1.00 83.81 102 GLU A N 1
ATOM 800 C CA . GLU A 1 102 ? 16.659 1.380 1.975 1.00 83.81 102 GLU A CA 1
ATOM 801 C C . GLU A 1 102 ? 16.222 2.675 1.273 1.00 83.81 102 GLU A C 1
ATOM 803 O O . GLU A 1 102 ? 15.847 2.694 0.096 1.00 83.81 102 GLU A O 1
ATOM 808 N N . GLY A 1 103 ? 16.274 3.785 2.011 1.00 84.50 103 GLY A N 1
ATOM 809 C CA . GLY A 1 103 ? 15.915 5.110 1.507 1.00 84.50 103 GLY A CA 1
ATOM 810 C C . GLY A 1 103 ? 14.410 5.363 1.358 1.00 84.50 103 GLY A C 1
ATOM 811 O O . GLY A 1 103 ? 14.025 6.472 0.986 1.00 84.50 103 GLY A O 1
ATOM 812 N N . GLU A 1 104 ? 13.541 4.387 1.644 1.00 85.50 104 GLU A N 1
ATOM 813 C CA . GLU A 1 104 ? 12.093 4.523 1.425 1.00 85.50 104 GLU A CA 1
ATOM 814 C C . GLU A 1 104 ? 11.475 5.607 2.322 1.00 85.50 104 GLU A C 1
ATOM 816 O O . GLU A 1 104 ? 10.640 6.395 1.873 1.00 85.50 104 GLU A O 1
ATOM 821 N N . LEU A 1 105 ? 11.973 5.739 3.558 1.00 84.75 105 LEU A N 1
ATOM 822 C CA . LEU A 1 105 ? 11.583 6.801 4.494 1.00 84.75 105 LEU A CA 1
ATOM 823 C C . LEU A 1 105 ? 11.890 8.215 3.980 1.00 84.75 105 LEU A C 1
ATOM 825 O O . LEU A 1 105 ? 11.187 9.161 4.338 1.00 84.75 105 LEU A O 1
ATOM 829 N N . GLN A 1 106 ? 12.938 8.375 3.170 1.00 88.00 106 GLN A N 1
ATOM 830 C CA . GLN A 1 106 ? 13.315 9.655 2.567 1.00 88.00 106 GLN A CA 1
ATOM 831 C C . GLN A 1 106 ? 12.560 9.910 1.255 1.00 88.00 106 GLN A C 1
ATOM 833 O O . GLN A 1 106 ? 12.364 11.063 0.879 1.00 88.00 106 GLN A O 1
ATOM 838 N N . ARG A 1 107 ? 12.126 8.849 0.562 1.00 85.06 107 ARG A N 1
ATOM 839 C CA . ARG A 1 107 ? 11.457 8.919 -0.748 1.00 85.06 107 ARG A CA 1
ATOM 840 C C . ARG A 1 107 ? 9.939 9.081 -0.664 1.00 85.06 107 ARG A C 1
ATOM 842 O O . ARG A 1 107 ? 9.334 9.531 -1.636 1.00 85.06 107 ARG A O 1
ATOM 849 N N . SER A 1 108 ? 9.304 8.695 0.445 1.00 89.94 108 SER A N 1
ATOM 850 C CA . SER A 1 108 ? 7.845 8.760 0.583 1.00 89.94 108 SER A CA 1
ATOM 851 C C . SER A 1 108 ? 7.368 8.901 2.027 1.00 89.94 108 SER A C 1
ATOM 853 O O . SER A 1 108 ? 7.967 8.386 2.967 1.00 89.94 108 SER A O 1
ATOM 855 N N . HIS A 1 109 ? 6.204 9.529 2.204 1.00 94.00 109 HIS A N 1
ATOM 856 C CA . HIS A 1 109 ? 5.488 9.555 3.483 1.00 94.00 109 HIS A CA 1
ATOM 857 C C . HIS A 1 109 ? 4.563 8.349 3.700 1.00 94.00 109 HIS A C 1
ATOM 859 O O . HIS A 1 109 ? 3.983 8.229 4.778 1.00 94.00 109 HIS A O 1
ATOM 865 N N . THR A 1 110 ? 4.462 7.430 2.731 1.00 94.81 110 THR A N 1
ATOM 866 C CA . THR A 1 110 ? 3.602 6.236 2.815 1.00 94.81 110 THR A CA 1
ATOM 867 C C . THR A 1 110 ? 3.824 5.435 4.096 1.00 94.81 110 THR A C 1
ATOM 869 O O . THR A 1 110 ? 2.845 5.068 4.735 1.00 94.81 110 THR A O 1
ATOM 872 N N . ILE A 1 111 ? 5.077 5.227 4.520 1.00 93.81 111 ILE A N 1
ATOM 873 C CA . ILE A 1 111 ? 5.392 4.488 5.755 1.00 93.81 111 ILE A CA 1
ATOM 874 C C . ILE A 1 111 ? 4.738 5.147 6.976 1.00 93.81 111 ILE A C 1
ATOM 876 O O . ILE A 1 111 ? 4.072 4.469 7.748 1.00 93.81 111 ILE A O 1
ATOM 880 N N . ARG A 1 112 ? 4.868 6.473 7.124 1.00 93.69 112 ARG A N 1
ATOM 881 C CA . ARG A 1 112 ? 4.316 7.220 8.271 1.00 93.69 112 ARG A CA 1
ATOM 882 C C . ARG A 1 112 ? 2.788 7.213 8.280 1.00 93.69 112 ARG A C 1
ATOM 884 O O . ARG A 1 112 ? 2.168 7.123 9.337 1.00 93.69 112 ARG A O 1
ATOM 891 N N . MET A 1 113 ? 2.179 7.319 7.100 1.00 96.12 113 MET A N 1
ATOM 892 C CA . MET A 1 113 ? 0.723 7.279 6.955 1.00 96.12 113 MET A CA 1
ATOM 893 C C . MET A 1 113 ? 0.179 5.889 7.293 1.00 96.12 113 MET A C 1
ATOM 895 O O . MET A 1 113 ? -0.768 5.777 8.069 1.00 96.12 113 MET A O 1
ATOM 899 N N . LEU A 1 114 ? 0.817 4.838 6.774 1.00 95.56 114 LEU A N 1
ATOM 900 C CA . LEU A 1 114 ? 0.439 3.458 7.056 1.00 95.56 114 LEU A CA 1
ATOM 901 C C . LEU A 1 114 ? 0.640 3.111 8.534 1.00 95.56 114 LEU A C 1
ATOM 903 O O . LEU A 1 114 ? -0.235 2.496 9.132 1.00 95.56 114 LEU A O 1
ATOM 907 N N . GLU A 1 115 ? 1.737 3.573 9.140 1.00 95.25 115 GLU A N 1
ATOM 908 C CA . GLU A 1 115 ? 1.993 3.425 10.574 1.00 95.25 115 GLU A CA 1
ATOM 909 C C . GLU A 1 115 ? 0.873 4.031 11.420 1.00 95.25 115 GLU A C 1
ATOM 911 O O . GLU A 1 115 ? 0.389 3.412 12.368 1.00 95.25 115 GLU A O 1
ATOM 916 N N . THR A 1 116 ? 0.443 5.238 11.053 1.00 95.62 116 THR A N 1
ATOM 917 C CA . THR A 1 116 ? -0.632 5.951 11.744 1.00 95.62 116 THR A CA 1
ATOM 918 C C . THR A 1 116 ? -1.953 5.191 11.638 1.00 95.62 116 THR A C 1
ATOM 920 O O . THR A 1 116 ? -2.614 4.980 12.653 1.00 95.62 116 THR A O 1
ATOM 923 N N . ALA A 1 117 ? -2.312 4.731 10.435 1.00 96.56 117 ALA A N 1
ATOM 924 C CA . ALA A 1 117 ? -3.532 3.961 10.202 1.00 96.56 117 ALA A CA 1
ATOM 925 C C . ALA A 1 117 ? -3.544 2.643 10.996 1.00 96.56 117 ALA A C 1
ATOM 927 O O . ALA A 1 117 ? -4.481 2.365 11.737 1.00 96.56 117 ALA A O 1
ATOM 928 N N . MET A 1 118 ? -2.452 1.881 10.912 1.00 95.69 118 MET A N 1
ATOM 929 C CA . MET A 1 118 ? -2.239 0.636 11.652 1.00 95.69 118 MET A CA 1
ATOM 930 C C . MET A 1 118 ? -2.391 0.832 13.171 1.00 95.69 118 MET A C 1
ATOM 932 O O . MET A 1 118 ? -3.053 0.036 13.835 1.00 95.69 118 MET A O 1
ATOM 936 N N . LYS A 1 119 ? -1.784 1.886 13.734 1.00 95.62 119 LYS A N 1
ATOM 937 C CA . LYS A 1 119 ? -1.879 2.191 15.170 1.00 95.62 119 LYS A CA 1
ATOM 938 C C . LYS A 1 119 ? -3.301 2.559 15.583 1.00 95.62 119 LYS A C 1
ATOM 940 O O . LYS A 1 119 ? -3.744 2.111 16.638 1.00 95.62 119 LYS A O 1
ATOM 945 N N . ALA A 1 120 ? -4.011 3.332 14.761 1.00 96.50 120 ALA A N 1
ATOM 946 C CA . ALA A 1 120 ? -5.403 3.690 15.015 1.00 96.50 120 ALA A CA 1
ATOM 947 C C . ALA A 1 120 ? -6.318 2.451 15.021 1.00 96.50 120 ALA A C 1
ATOM 949 O O . ALA A 1 120 ? -7.094 2.272 15.960 1.00 96.50 120 ALA A O 1
ATOM 950 N N . ASP A 1 121 ? -6.172 1.563 14.034 1.00 97.56 121 ASP A N 1
ATOM 951 C CA . ASP A 1 121 ? -6.927 0.306 13.961 1.00 97.56 121 ASP A CA 1
ATOM 952 C C . ASP A 1 121 ? -6.594 -0.626 15.138 1.00 97.56 121 ASP A C 1
ATOM 954 O O . ASP A 1 121 ? -7.490 -1.158 15.793 1.00 97.56 121 ASP A O 1
ATOM 958 N N . GLY A 1 122 ? -5.305 -0.784 15.464 1.00 96.81 122 GLY A N 1
ATOM 959 C CA . GLY A 1 122 ? -4.859 -1.572 16.614 1.00 96.81 122 GLY A CA 1
ATOM 960 C C . GLY A 1 122 ? -5.449 -1.056 17.927 1.00 96.81 122 GLY A C 1
ATOM 961 O O . GLY A 1 122 ? -6.029 -1.829 18.690 1.00 96.81 122 GLY A O 1
ATOM 962 N N . GLN A 1 123 ? -5.397 0.260 18.154 1.00 95.69 123 GLN A N 1
ATOM 963 C CA . GLN A 1 123 ? -5.992 0.893 19.330 1.00 95.69 123 GLN A CA 1
ATOM 964 C C . GLN A 1 123 ? -7.503 0.639 19.417 1.00 95.69 123 GLN A C 1
ATOM 966 O O . GLN A 1 123 ? -7.995 0.305 20.496 1.00 95.69 123 GLN A O 1
ATOM 971 N N . ALA A 1 124 ? -8.233 0.755 18.304 1.00 95.50 124 ALA A N 1
ATOM 972 C CA . ALA A 1 124 ? -9.672 0.492 18.262 1.00 95.50 124 ALA A CA 1
ATOM 973 C C . ALA A 1 124 ? -10.021 -0.968 18.612 1.00 95.50 124 ALA A C 1
ATOM 975 O O . ALA A 1 124 ? -11.071 -1.226 19.197 1.00 95.50 124 ALA A O 1
ATOM 976 N N . MET A 1 125 ? -9.125 -1.914 18.313 1.00 96.44 125 MET A N 1
ATOM 977 C CA . MET A 1 125 ? -9.266 -3.333 18.666 1.00 96.44 125 MET A CA 1
ATOM 978 C C . MET A 1 125 ? -8.719 -3.692 20.061 1.00 96.44 125 MET A C 1
ATOM 980 O O . MET A 1 125 ? -8.776 -4.857 20.453 1.00 96.44 125 MET A O 1
ATOM 984 N N . GLY A 1 126 ? -8.145 -2.740 20.808 1.00 95.25 126 GLY A N 1
ATOM 985 C CA . GLY A 1 126 ? -7.442 -3.029 22.066 1.00 95.25 126 GLY A CA 1
ATOM 986 C C . GLY A 1 126 ? -6.133 -3.812 21.878 1.00 95.25 126 GLY A C 1
ATOM 987 O O . GLY A 1 126 ? -5.667 -4.476 22.802 1.00 95.25 126 GLY A O 1
ATOM 988 N N . ILE A 1 127 ? -5.541 -3.752 20.683 1.00 93.62 127 ILE A N 1
ATOM 989 C CA . ILE A 1 127 ? -4.271 -4.388 20.329 1.00 93.62 127 ILE A CA 1
ATOM 990 C C . ILE A 1 127 ? -3.150 -3.356 20.457 1.00 93.62 127 ILE A C 1
ATOM 992 O O . ILE A 1 127 ? -3.151 -2.321 19.793 1.00 93.62 127 ILE A O 1
ATOM 996 N N . VAL A 1 128 ? -2.151 -3.665 21.284 1.00 88.50 128 VAL A N 1
ATOM 997 C CA . VAL A 1 128 ? -0.924 -2.867 21.379 1.00 88.50 128 VAL A CA 1
ATOM 998 C C . VAL A 1 128 ? 0.083 -3.389 20.361 1.00 88.50 128 VAL A C 1
ATOM 1000 O O . VAL A 1 128 ? 0.512 -4.539 20.437 1.00 88.50 128 VAL A O 1
ATOM 1003 N N . LEU A 1 129 ? 0.464 -2.533 19.417 1.00 87.44 129 LEU A N 1
ATOM 1004 C CA . LEU A 1 129 ? 1.518 -2.819 18.450 1.00 87.44 129 LEU A CA 1
ATOM 1005 C C . LEU A 1 129 ? 2.860 -2.386 19.033 1.00 87.44 129 LEU A C 1
ATOM 1007 O O . LEU A 1 129 ? 3.042 -1.218 19.387 1.00 87.44 129 LEU A O 1
ATOM 1011 N N . LEU A 1 130 ? 3.779 -3.337 19.162 1.00 82.88 130 LEU A N 1
ATOM 1012 C CA . LEU A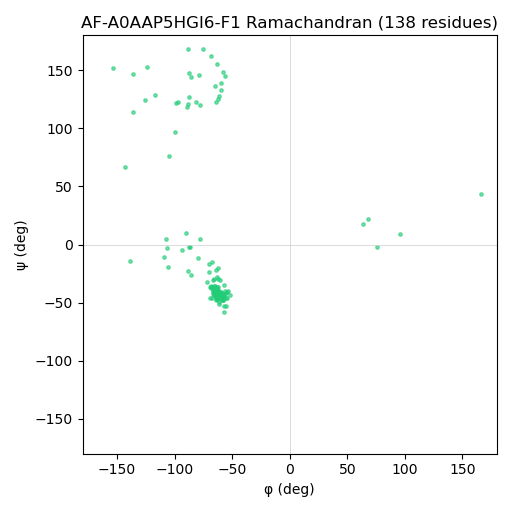 1 130 ? 5.110 -3.074 19.689 1.00 82.88 130 LEU A CA 1
ATOM 1013 C C . LEU A 1 130 ? 5.995 -2.438 18.606 1.00 82.88 130 LEU A C 1
ATOM 1015 O O . LEU A 1 130 ? 5.834 -2.746 17.423 1.00 82.88 130 LEU A O 1
ATOM 1019 N N . PRO A 1 131 ? 6.908 -1.529 18.985 1.00 72.00 131 PRO A N 1
ATOM 1020 C CA . PRO A 1 131 ? 7.890 -0.994 18.054 1.00 72.00 131 PRO A CA 1
ATOM 1021 C C . PRO A 1 131 ? 8.821 -2.105 17.555 1.00 72.00 131 PRO A C 1
ATOM 1023 O O . PRO A 1 131 ? 9.039 -3.101 18.239 1.00 72.00 131 PRO A O 1
ATOM 1026 N N . PHE A 1 132 ? 9.403 -1.898 16.375 1.00 65.75 132 PHE A N 1
ATOM 1027 C CA . PHE A 1 132 ? 10.450 -2.768 15.853 1.00 65.75 132 PHE A CA 1
ATOM 1028 C C . PHE A 1 132 ? 11.670 -2.814 16.777 1.00 65.75 132 PHE A C 1
ATOM 1030 O O . PHE A 1 132 ? 12.140 -1.770 17.231 1.00 65.75 132 PHE A O 1
ATOM 1037 N N . ASP A 1 133 ? 12.237 -4.010 16.957 1.00 59.78 133 ASP A N 1
ATOM 1038 C CA . ASP A 1 133 ? 13.461 -4.228 17.743 1.00 59.78 133 ASP A CA 1
ATOM 1039 C C . ASP A 1 133 ? 14.693 -3.502 17.159 1.00 59.78 133 ASP A C 1
ATOM 1041 O O . ASP A 1 133 ? 15.663 -3.247 17.872 1.00 59.78 133 ASP A O 1
ATOM 1045 N N . GLN A 1 134 ? 14.662 -3.126 15.872 1.00 55.56 134 GLN A N 1
ATOM 1046 C CA . GLN A 1 134 ? 15.675 -2.286 15.226 1.00 55.56 134 GLN A CA 1
ATOM 1047 C C . GLN A 1 134 ? 15.032 -1.061 14.560 1.00 55.56 134 GLN A C 1
ATOM 1049 O O . GLN A 1 134 ? 14.165 -1.224 13.698 1.00 55.56 134 GLN A O 1
ATOM 1054 N N . PRO A 1 135 ? 15.460 0.172 14.896 1.00 50.16 135 PRO A N 1
ATOM 1055 C CA . PRO A 1 135 ? 14.969 1.357 14.212 1.00 50.16 135 PRO A CA 1
ATOM 1056 C C . PRO A 1 135 ? 15.409 1.342 12.735 1.00 50.16 135 PRO A C 1
ATOM 1058 O O . PRO A 1 135 ? 16.574 1.047 12.441 1.00 50.16 135 PRO A O 1
ATOM 1061 N N . PRO A 1 136 ? 14.515 1.678 11.788 1.00 52.50 136 PRO A N 1
ATOM 1062 C CA . PRO A 1 136 ? 14.870 1.746 10.376 1.00 52.50 136 PRO A CA 1
ATOM 1063 C C . PRO A 1 136 ? 15.986 2.760 10.120 1.00 52.50 136 PRO A C 1
ATOM 1065 O O . PRO A 1 136 ? 15.929 3.897 10.589 1.00 52.50 136 PRO A O 1
ATOM 1068 N N . GLY A 1 137 ? 16.991 2.349 9.343 1.00 52.53 137 GLY A N 1
ATOM 1069 C CA . GLY A 1 137 ? 18.112 3.203 8.942 1.00 52.53 137 GLY A CA 1
ATOM 1070 C C . GLY A 1 137 ? 19.381 3.093 9.795 1.00 52.53 137 GLY A C 1
ATOM 1071 O O . GLY A 1 137 ? 20.297 3.879 9.584 1.00 52.53 137 GLY A O 1
ATOM 1072 N N . GLN A 1 138 ? 19.481 2.131 10.718 1.00 44.09 138 GLN A N 1
ATOM 1073 C CA . GLN A 1 138 ? 20.754 1.784 11.365 1.00 44.09 138 GLN A CA 1
ATOM 1074 C C . GLN A 1 138 ? 21.306 0.463 10.816 1.00 44.09 138 GLN A C 1
ATOM 1076 O O . GLN A 1 138 ? 21.237 -0.581 11.460 1.00 44.09 138 GLN A O 1
ATOM 1081 N N . ARG A 1 139 ? 21.880 0.503 9.612 1.00 40.88 139 ARG A N 1
ATOM 1082 C CA . ARG A 1 139 ? 22.947 -0.433 9.236 1.00 40.88 139 ARG A CA 1
ATOM 1083 C C . ARG A 1 139 ? 24.199 0.395 8.968 1.00 40.88 139 ARG A C 1
ATOM 1085 O O . ARG A 1 139 ? 24.113 1.425 8.306 1.00 40.88 139 ARG A O 1
ATOM 1092 N N . GLN A 1 140 ? 25.276 -0.024 9.631 1.00 36.38 140 GLN A N 1
ATOM 1093 C CA . GLN A 1 140 ? 26.623 0.548 9.586 1.00 36.38 140 GLN A CA 1
ATOM 1094 C C . GLN A 1 140 ? 27.193 0.547 8.170 1.00 36.38 140 GLN A C 1
ATOM 1096 O O . GLN A 1 140 ? 26.853 -0.393 7.415 1.00 36.38 140 GLN A O 1
#